Protein AF-A0AB37VAV6-F1 (afdb_monomer_lite)

Sequence (64 aa):
MRNLFAPSLAVARAKGRIGGRRPKLTPEHWAQAGRLIANGVDRKQVAIIYDVAVCTLYKKFPAR

Foldseek 3Di:
DDPPDDDPVVVVVVVVDDDDDDDLDDPVLVVVLVVCVVVVHDLVVSCVVSVHDSVVVCVSPPDD

Structure (mmCIF, N/CA/C/O backbone):
data_AF-A0AB37VAV6-F1
#
_entry.id   AF-A0AB37VAV6-F1
#
loop_
_atom_site.group_PDB
_atom_site.id
_atom_site.type_symbol
_atom_site.label_atom_id
_atom_site.label_alt_id
_atom_site.label_comp_id
_atom_site.label_asym_id
_atom_site.label_entity_id
_atom_site.label_seq_id
_atom_site.pdbx_PDB_ins_code
_atom_site.Cartn_x
_atom_site.Cartn_y
_atom_site.Cartn_z
_atom_site.occupancy
_atom_site.B_iso_or_equiv
_atom_site.auth_seq_id
_atom_site.auth_comp_id
_atom_site.auth_asym_id
_atom_site.auth_atom_id
_atom_site.pdbx_PDB_model_num
ATOM 1 N N . MET A 1 1 ? 14.813 -22.645 -42.671 1.00 42.06 1 MET A N 1
ATOM 2 C CA . MET A 1 1 ? 15.581 -21.477 -42.181 1.00 42.06 1 MET A CA 1
ATOM 3 C C . MET A 1 1 ? 14.923 -20.961 -40.909 1.00 42.06 1 MET A C 1
ATOM 5 O O . MET A 1 1 ? 13.750 -20.627 -40.950 1.00 42.06 1 MET A O 1
ATOM 9 N N . ARG A 1 2 ? 15.617 -21.013 -39.764 1.00 47.09 2 ARG A N 1
ATOM 10 C CA . ARG A 1 2 ? 15.073 -20.633 -38.447 1.00 47.09 2 ARG A C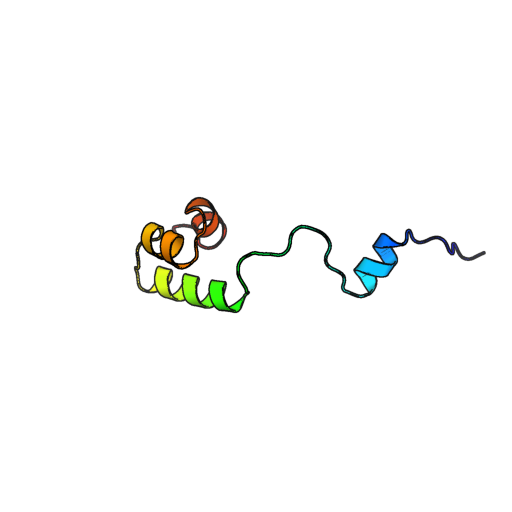A 1
ATOM 11 C C . ARG A 1 2 ? 15.350 -19.145 -38.194 1.00 47.09 2 ARG A C 1
ATOM 13 O O . ARG A 1 2 ? 16.505 -18.740 -38.250 1.00 47.09 2 ARG A O 1
ATOM 20 N N . ASN A 1 3 ? 14.311 -18.354 -37.921 1.00 48.88 3 ASN A N 1
ATOM 21 C CA . ASN A 1 3 ? 14.430 -16.938 -37.551 1.00 48.88 3 ASN A CA 1
ATOM 22 C C . ASN A 1 3 ? 15.204 -16.796 -36.227 1.00 48.88 3 ASN A C 1
ATOM 24 O O . ASN A 1 3 ? 14.661 -17.064 -35.159 1.00 48.88 3 ASN A O 1
ATOM 28 N N . LEU A 1 4 ? 16.472 -16.381 -36.302 1.00 54.66 4 LEU A N 1
ATOM 29 C CA . LEU A 1 4 ? 17.397 -16.234 -35.165 1.00 54.66 4 LEU A CA 1
ATOM 30 C C . LEU A 1 4 ? 17.428 -14.824 -34.545 1.00 54.66 4 LEU A C 1
ATOM 32 O O . LEU A 1 4 ? 18.301 -14.532 -33.736 1.00 54.66 4 LEU A O 1
ATOM 36 N N . PHE A 1 5 ? 16.471 -13.952 -34.862 1.00 58.03 5 PHE A N 1
ATOM 37 C CA . PHE A 1 5 ? 16.433 -12.587 -34.327 1.00 58.03 5 PHE A CA 1
ATOM 38 C C . PHE A 1 5 ? 15.195 -12.365 -33.460 1.00 58.03 5 PHE A C 1
ATOM 40 O O . PHE A 1 5 ? 14.292 -11.607 -33.802 1.00 58.03 5 PHE A O 1
ATOM 47 N N . ALA A 1 6 ? 15.148 -13.028 -32.303 1.00 59.88 6 ALA A N 1
ATOM 48 C CA . ALA A 1 6 ? 14.311 -12.533 -31.219 1.00 59.88 6 ALA A CA 1
ATOM 49 C C . ALA A 1 6 ? 14.978 -11.257 -30.665 1.00 59.88 6 ALA A C 1
ATOM 51 O O . ALA A 1 6 ? 16.163 -11.307 -30.322 1.00 59.88 6 ALA A O 1
ATOM 52 N N . PRO A 1 7 ? 14.276 -10.113 -30.572 1.00 67.81 7 PRO A N 1
ATOM 53 C CA . PRO A 1 7 ? 14.856 -8.888 -30.031 1.00 67.81 7 PRO A CA 1
ATOM 54 C C . PRO A 1 7 ? 15.386 -9.156 -28.617 1.00 67.81 7 PRO A C 1
ATOM 56 O O . PRO A 1 7 ? 14.754 -9.859 -27.827 1.00 67.81 7 PRO A O 1
ATOM 59 N N . SER A 1 8 ? 16.552 -8.603 -28.286 1.00 70.81 8 SER A N 1
ATOM 60 C CA . SER A 1 8 ? 17.300 -8.854 -27.040 1.00 70.81 8 SER A CA 1
ATOM 61 C C . SER A 1 8 ? 16.454 -8.751 -25.759 1.00 70.81 8 SER A C 1
ATOM 63 O O . SER A 1 8 ? 16.684 -9.478 -24.790 1.00 70.81 8 SER A O 1
ATOM 65 N N . LEU A 1 9 ? 15.422 -7.903 -25.765 1.00 67.12 9 LEU A N 1
ATOM 66 C CA . LEU A 1 9 ? 14.478 -7.737 -24.660 1.00 67.12 9 LEU A CA 1
ATOM 67 C C . LEU A 1 9 ? 13.549 -8.949 -24.458 1.00 67.12 9 LEU A C 1
ATOM 69 O O . LEU A 1 9 ? 13.199 -9.262 -23.322 1.00 67.12 9 LEU A O 1
ATOM 73 N N . ALA A 1 10 ? 13.162 -9.645 -25.531 1.00 75.69 10 ALA A N 1
ATOM 74 C CA . ALA A 1 10 ? 12.333 -10.849 -25.460 1.00 75.69 10 ALA A CA 1
ATOM 75 C C . ALA A 1 10 ? 13.115 -12.018 -24.845 1.00 75.69 10 ALA A C 1
ATOM 77 O O . ALA A 1 10 ? 12.614 -12.689 -23.944 1.00 75.69 10 ALA A O 1
ATOM 78 N N . VAL A 1 11 ? 14.381 -12.186 -25.243 1.00 76.44 11 VAL A N 1
ATOM 79 C CA . VAL A 1 11 ? 15.296 -13.169 -24.635 1.00 76.44 11 VAL A CA 1
ATOM 80 C C . VAL A 1 11 ? 15.556 -12.835 -23.160 1.00 76.44 11 VAL A C 1
ATOM 82 O O . VAL A 1 11 ? 15.575 -13.728 -22.316 1.00 76.44 11 VAL A O 1
ATOM 85 N N . ALA A 1 12 ? 15.697 -11.552 -22.812 1.00 76.12 12 ALA A N 1
ATOM 86 C CA . ALA A 1 12 ? 15.868 -11.123 -21.424 1.00 76.12 12 ALA A CA 1
ATOM 87 C C . ALA A 1 12 ? 14.612 -11.360 -20.561 1.00 76.12 12 ALA A C 1
ATOM 89 O O . ALA A 1 12 ? 14.735 -11.804 -19.418 1.00 76.12 12 ALA A O 1
ATOM 90 N N . ARG A 1 13 ? 13.408 -11.112 -21.098 1.00 75.44 13 ARG A N 1
ATOM 91 C CA . ARG A 1 13 ? 12.139 -11.422 -2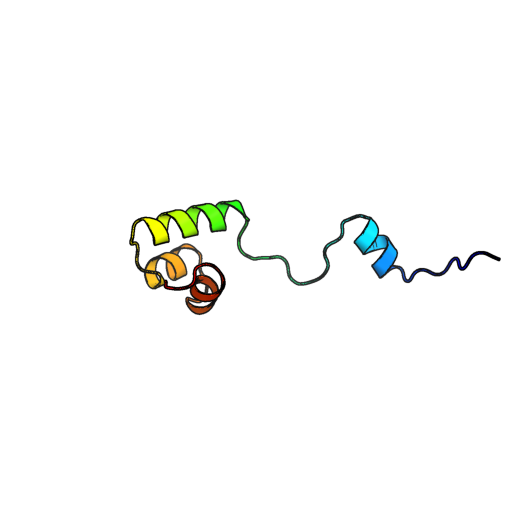0.413 1.00 75.44 13 ARG A CA 1
ATOM 92 C C . ARG A 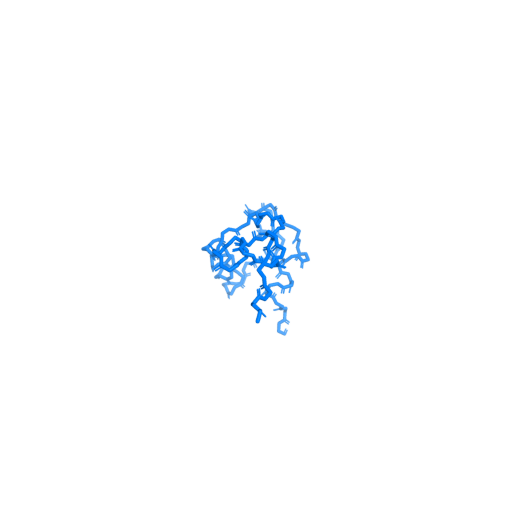1 13 ? 11.951 -12.928 -20.213 1.00 75.44 13 ARG A C 1
ATOM 94 O O . ARG A 1 13 ? 11.543 -13.325 -19.128 1.00 75.44 13 ARG A O 1
ATOM 101 N N . ALA A 1 14 ? 12.320 -13.756 -21.197 1.00 74.06 14 ALA A N 1
ATOM 102 C CA . ALA A 1 14 ? 12.290 -15.219 -21.076 1.00 74.06 14 ALA A CA 1
ATOM 103 C C . ALA A 1 14 ? 13.229 -15.748 -19.973 1.00 74.06 14 ALA A C 1
ATOM 105 O O . ALA A 1 14 ? 12.926 -16.749 -19.335 1.00 74.06 14 ALA A O 1
ATOM 106 N N . LYS A 1 15 ? 14.330 -15.038 -19.689 1.00 77.81 15 LYS A N 1
ATOM 107 C CA . LYS A 1 15 ? 15.245 -15.318 -18.565 1.00 77.81 15 LYS A CA 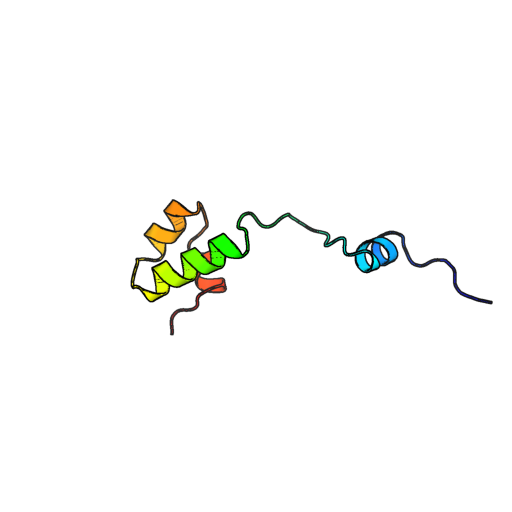1
ATOM 108 C C . LYS A 1 15 ? 14.776 -14.743 -17.215 1.00 77.81 15 LYS A C 1
ATOM 110 O O . LYS A 1 15 ? 15.558 -14.693 -16.271 1.00 77.81 15 LYS A O 1
ATOM 115 N N . GLY A 1 16 ? 13.530 -14.274 -17.112 1.00 74.62 16 GLY A N 1
ATOM 116 C CA . GLY A 1 16 ? 12.940 -13.789 -15.858 1.00 74.62 16 GLY A CA 1
ATOM 117 C C . GLY A 1 16 ? 13.219 -12.318 -15.534 1.00 74.62 16 GLY A C 1
ATOM 118 O O . GLY A 1 16 ? 12.867 -11.848 -14.451 1.00 74.62 16 GLY A O 1
ATOM 119 N N . ARG A 1 17 ? 13.819 -11.544 -16.451 1.00 74.88 17 ARG A N 1
ATOM 120 C CA . ARG A 1 17 ? 14.006 -10.103 -16.239 1.00 74.88 17 ARG A CA 1
ATOM 121 C C . ARG A 1 17 ? 12.678 -9.373 -16.436 1.00 74.88 17 ARG A C 1
ATOM 123 O O . ARG A 1 17 ? 12.270 -9.073 -17.559 1.00 74.88 17 ARG A O 1
ATOM 130 N N . ILE A 1 18 ? 12.038 -9.033 -15.325 1.00 75.94 18 ILE A N 1
ATOM 131 C CA . ILE A 1 18 ? 10.876 -8.145 -15.305 1.00 75.94 18 ILE A CA 1
ATOM 132 C C . ILE A 1 18 ? 11.393 -6.713 -15.514 1.00 75.94 18 ILE A C 1
ATOM 134 O O . ILE A 1 18 ? 12.121 -6.169 -14.685 1.00 75.94 18 ILE A O 1
ATOM 138 N N . GLY A 1 19 ? 11.099 -6.130 -16.679 1.00 81.06 19 GLY A N 1
ATOM 139 C CA . GLY A 1 19 ? 11.414 -4.728 -16.973 1.00 81.06 19 GLY A CA 1
ATOM 140 C C . GLY A 1 19 ? 10.504 -3.753 -16.214 1.00 81.06 19 GLY A C 1
ATOM 141 O O . GLY A 1 19 ? 9.507 -4.157 -15.625 1.00 81.06 19 GLY A O 1
ATOM 142 N N . GLY A 1 20 ? 10.818 -2.457 -16.273 1.00 86.25 20 GLY A N 1
ATOM 143 C CA . GLY A 1 20 ? 10.028 -1.397 -15.635 1.00 86.25 20 GLY A CA 1
ATOM 144 C C . GLY A 1 20 ? 10.600 -0.910 -14.302 1.00 86.25 20 GLY A C 1
ATOM 145 O O . GLY A 1 20 ? 11.715 -1.258 -13.909 1.00 86.25 20 GLY A O 1
ATOM 146 N N . ARG A 1 21 ? 9.841 -0.046 -13.620 1.00 83.50 21 ARG A N 1
ATOM 147 C CA . ARG A 1 21 ? 10.237 0.528 -12.329 1.00 83.50 21 ARG A CA 1
ATOM 148 C C . ARG A 1 21 ? 10.122 -0.532 -11.236 1.00 83.50 21 ARG A C 1
ATOM 150 O O . ARG A 1 21 ? 9.080 -1.169 -11.102 1.00 83.50 21 ARG A O 1
ATOM 157 N N . ARG A 1 22 ? 11.177 -0.686 -10.430 1.00 85.69 22 ARG A N 1
ATOM 158 C CA . ARG A 1 22 ? 11.159 -1.591 -9.273 1.00 85.69 22 ARG A CA 1
ATOM 159 C C . ARG A 1 22 ? 10.031 -1.185 -8.308 1.00 85.69 22 ARG A C 1
ATOM 161 O O . ARG A 1 22 ? 9.934 0.003 -7.985 1.00 85.69 22 ARG A O 1
ATOM 168 N N . PRO A 1 23 ? 9.182 -2.126 -7.855 1.00 87.56 23 PRO A N 1
ATOM 169 C CA . PRO A 1 23 ? 8.182 -1.846 -6.832 1.00 87.56 23 PRO A CA 1
ATOM 170 C C . PRO A 1 23 ? 8.844 -1.329 -5.552 1.00 87.56 23 PRO A C 1
ATOM 172 O O . PRO A 1 23 ? 9.863 -1.865 -5.129 1.00 87.56 23 PRO A O 1
ATOM 175 N N . LYS A 1 24 ? 8.257 -0.299 -4.930 1.00 86.25 24 LYS A N 1
ATOM 176 C CA . LYS A 1 24 ? 8.759 0.253 -3.660 1.00 86.25 24 LYS A CA 1
ATOM 177 C C . LYS A 1 24 ? 8.529 -0.701 -2.481 1.00 86.25 24 LYS A C 1
ATOM 179 O O . LYS A 1 24 ? 9.341 -0.750 -1.570 1.00 86.25 24 LYS A O 1
ATOM 184 N N . LEU A 1 25 ? 7.425 -1.450 -2.502 1.00 89.00 25 LEU A N 1
ATOM 185 C CA . LEU A 1 25 ? 7.058 -2.398 -1.448 1.00 89.00 25 LEU A CA 1
ATOM 186 C C . LEU A 1 25 ? 7.312 -3.834 -1.900 1.00 89.00 25 LEU A C 1
ATOM 188 O O . LEU A 1 25 ? 6.937 -4.207 -3.017 1.00 89.00 25 LEU A O 1
ATOM 192 N N . THR A 1 26 ? 7.883 -4.636 -1.000 1.00 91.56 26 THR A N 1
ATOM 193 C CA . THR A 1 26 ? 8.008 -6.086 -1.166 1.00 91.56 26 THR A CA 1
ATOM 194 C C . THR A 1 26 ? 6.642 -6.767 -1.004 1.00 91.56 26 THR A C 1
ATOM 196 O O . THR A 1 26 ? 5.724 -6.193 -0.407 1.00 91.56 26 THR A O 1
ATOM 199 N N . PRO A 1 27 ? 6.468 -7.997 -1.520 1.00 90.44 27 PRO A N 1
ATOM 200 C CA . PRO A 1 27 ? 5.241 -8.769 -1.315 1.00 90.44 27 PRO A CA 1
ATOM 201 C C . PRO A 1 27 ? 4.893 -8.978 0.167 1.00 90.44 27 PRO A C 1
ATOM 203 O O . PRO A 1 27 ? 3.720 -8.972 0.532 1.00 90.44 27 PRO A O 1
ATOM 206 N N . GLU A 1 28 ? 5.898 -9.102 1.033 1.00 92.62 28 GLU A N 1
ATOM 207 C CA . GLU A 1 28 ? 5.707 -9.276 2.477 1.00 92.62 28 GLU A CA 1
ATOM 208 C C . GLU A 1 28 ? 5.156 -8.003 3.124 1.00 92.62 28 GLU A C 1
ATOM 210 O O . GLU A 1 28 ? 4.218 -8.073 3.920 1.00 92.62 28 GLU A O 1
ATOM 215 N N . HIS A 1 29 ? 5.663 -6.829 2.724 1.00 93.19 29 HIS A N 1
ATOM 216 C CA . HIS A 1 29 ? 5.119 -5.545 3.172 1.00 93.19 29 HIS A CA 1
ATOM 217 C C . HIS A 1 29 ? 3.655 -5.388 2.754 1.00 93.19 29 HIS A C 1
ATOM 219 O O . HIS A 1 29 ? 2.839 -4.909 3.538 1.00 93.19 29 HIS A O 1
ATOM 225 N N . TRP A 1 30 ? 3.292 -5.849 1.552 1.00 93.19 30 TRP A N 1
ATOM 226 C CA . TRP A 1 30 ? 1.893 -5.878 1.124 1.00 93.19 30 TRP A CA 1
ATOM 227 C C . TRP A 1 30 ? 1.042 -6.803 1.991 1.00 93.19 30 TRP A C 1
ATOM 229 O O . TRP A 1 30 ? -0.056 -6.416 2.388 1.00 93.19 30 TRP A O 1
ATOM 239 N N . ALA A 1 31 ? 1.540 -7.994 2.326 1.00 93.88 31 ALA A N 1
ATOM 240 C CA . ALA A 1 31 ? 0.825 -8.915 3.202 1.00 93.88 31 ALA A CA 1
ATOM 241 C C . ALA A 1 31 ? 0.599 -8.310 4.597 1.00 93.88 31 ALA A C 1
ATOM 243 O O . ALA A 1 31 ? -0.498 -8.416 5.143 1.00 93.88 31 ALA A O 1
ATOM 244 N N . GLN A 1 32 ? 1.603 -7.634 5.158 1.00 94.25 32 GLN A N 1
ATOM 245 C CA . GLN A 1 32 ? 1.486 -6.963 6.451 1.00 94.25 32 GLN A CA 1
ATOM 246 C C . GLN A 1 32 ? 0.517 -5.772 6.399 1.00 94.25 32 GLN A C 1
ATOM 248 O O . GLN A 1 32 ? -0.367 -5.676 7.251 1.00 94.25 32 GLN A O 1
ATOM 253 N N . ALA A 1 33 ? 0.614 -4.916 5.379 1.00 93.00 33 ALA A N 1
ATOM 254 C CA . ALA A 1 33 ? -0.311 -3.800 5.179 1.00 93.00 33 ALA A CA 1
ATOM 255 C C . ALA A 1 33 ? -1.766 -4.282 5.050 1.00 93.00 33 ALA A C 1
ATOM 257 O O . ALA A 1 33 ? -2.672 -3.687 5.634 1.00 93.00 33 ALA A O 1
ATOM 258 N N . GLY A 1 34 ? -1.987 -5.399 4.350 1.00 92.25 34 GLY A N 1
ATOM 259 C CA . GLY A 1 34 ? -3.301 -6.033 4.241 1.00 92.25 34 GLY A CA 1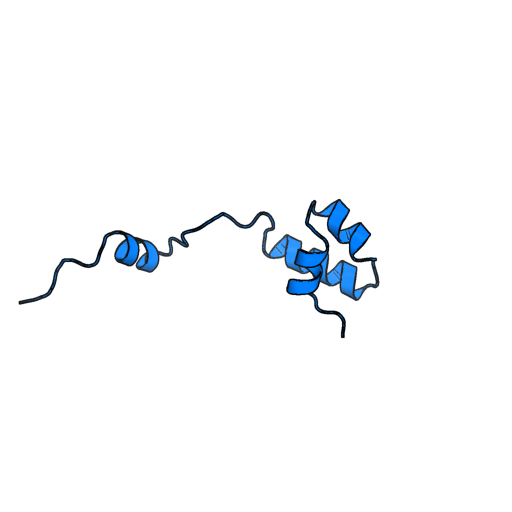
ATOM 260 C C . GLY A 1 34 ? -3.854 -6.497 5.590 1.00 92.25 34 GLY A C 1
ATOM 261 O O . GLY A 1 34 ? -5.026 -6.263 5.874 1.00 92.25 34 GLY A O 1
ATOM 262 N N . ARG A 1 35 ? -3.012 -7.082 6.455 1.00 94.19 35 ARG A N 1
ATOM 263 C CA . ARG A 1 35 ? -3.413 -7.478 7.820 1.00 94.19 35 ARG A CA 1
ATOM 264 C C . ARG A 1 35 ? -3.804 -6.272 8.672 1.00 94.19 35 ARG A C 1
ATOM 266 O O . ARG A 1 35 ? -4.809 -6.334 9.367 1.00 94.19 35 ARG A O 1
ATOM 273 N N . LEU A 1 36 ? -3.055 -5.170 8.593 1.00 93.69 36 LEU A N 1
ATOM 274 C CA . LEU A 1 36 ? -3.386 -3.939 9.322 1.00 93.69 36 LEU A CA 1
ATOM 275 C C . LEU A 1 36 ? -4.753 -3.388 8.896 1.00 93.69 36 LEU A C 1
ATOM 277 O O . LEU A 1 36 ? -5.583 -3.076 9.745 1.00 93.69 36 LEU A O 1
ATOM 281 N N . ILE A 1 37 ? -5.015 -3.338 7.588 1.00 91.69 37 ILE A N 1
ATOM 282 C CA . ILE A 1 37 ? -6.303 -2.876 7.056 1.00 91.69 37 ILE A CA 1
ATOM 283 C C . ILE A 1 37 ? -7.442 -3.824 7.464 1.00 91.69 37 ILE A C 1
ATOM 285 O O . ILE A 1 37 ? -8.520 -3.355 7.822 1.00 91.69 37 ILE A O 1
ATOM 289 N N . ALA A 1 38 ? -7.212 -5.141 7.446 1.00 91.06 38 ALA A N 1
ATOM 290 C CA . ALA A 1 38 ? -8.200 -6.135 7.873 1.00 91.06 38 ALA A CA 1
ATOM 291 C C . ALA A 1 38 ? -8.527 -6.037 9.372 1.00 91.06 38 ALA A C 1
ATOM 293 O O . ALA A 1 38 ? -9.675 -6.232 9.757 1.00 91.06 38 ALA A O 1
ATOM 294 N N . ASN A 1 39 ? -7.547 -5.664 10.198 1.00 93.38 39 ASN A N 1
ATOM 295 C CA . ASN A 1 39 ? -7.730 -5.393 11.625 1.00 93.38 39 ASN A CA 1
ATOM 296 C C . ASN A 1 39 ? -8.428 -4.047 11.906 1.00 93.38 39 ASN A C 1
ATOM 298 O O . ASN A 1 39 ? -8.616 -3.695 13.067 1.00 93.38 39 ASN A O 1
ATOM 302 N N . GLY A 1 40 ? -8.795 -3.280 10.873 1.00 90.88 40 GLY A N 1
ATOM 303 C CA . GLY A 1 40 ? -9.512 -2.010 11.013 1.00 90.88 40 GLY A CA 1
ATOM 304 C C . GLY A 1 40 ? -8.621 -0.776 11.172 1.00 90.88 40 GLY A C 1
ATOM 305 O O . GLY A 1 40 ? -9.133 0.295 11.491 1.00 90.88 40 GLY A O 1
ATOM 306 N N . VAL A 1 41 ? -7.308 -0.882 10.935 1.00 92.88 41 VAL A N 1
ATOM 307 C CA . VAL A 1 41 ? -6.411 0.287 10.935 1.00 92.88 41 VAL A CA 1
ATOM 308 C C . VAL A 1 41 ? -6.758 1.213 9.769 1.00 92.88 41 VAL A C 1
ATOM 310 O O . VAL A 1 41 ? -6.984 0.765 8.639 1.00 92.88 41 VAL A O 1
ATOM 313 N N . ASP A 1 42 ? -6.762 2.522 10.029 1.00 93.06 42 ASP A N 1
ATOM 314 C CA . ASP A 1 42 ? -7.072 3.516 9.009 1.00 93.06 42 ASP A CA 1
ATOM 315 C C . ASP A 1 42 ? -6.047 3.501 7.862 1.00 93.06 42 ASP A C 1
ATOM 317 O O . ASP A 1 42 ? -4.826 3.473 8.053 1.00 93.06 42 ASP A O 1
ATOM 321 N N . ARG A 1 43 ? -6.552 3.573 6.627 1.00 93.12 43 ARG A N 1
ATOM 322 C CA . ARG A 1 43 ? -5.718 3.513 5.417 1.00 93.12 43 ARG A CA 1
ATOM 323 C C . ARG A 1 43 ? -4.756 4.701 5.312 1.00 93.12 43 ARG A C 1
ATOM 325 O O . ARG A 1 43 ? -3.708 4.547 4.688 1.00 93.12 43 ARG A O 1
ATOM 332 N N . LYS A 1 44 ? -5.048 5.862 5.912 1.00 93.50 44 LYS A N 1
ATOM 333 C CA . LYS A 1 44 ? -4.106 6.996 5.943 1.00 93.50 44 LYS A CA 1
ATOM 334 C C . LYS A 1 44 ? -2.927 6.705 6.867 1.00 93.50 44 LYS A C 1
ATOM 336 O O . LYS A 1 44 ? -1.800 7.028 6.509 1.00 93.50 44 LYS A O 1
ATOM 341 N N . GLN A 1 45 ? -3.156 6.044 8.002 1.00 94.38 45 GLN A N 1
ATOM 342 C CA . GLN A 1 45 ? -2.067 5.635 8.897 1.00 94.38 45 GLN A CA 1
ATOM 343 C C . GLN A 1 45 ? -1.154 4.610 8.219 1.00 94.38 45 GLN A C 1
ATOM 345 O O . GLN A 1 45 ? 0.062 4.783 8.197 1.00 94.38 45 GLN A O 1
ATOM 350 N N . VAL A 1 46 ? -1.736 3.596 7.573 1.00 93.88 46 VAL A N 1
ATOM 351 C CA . VAL A 1 46 ? -0.969 2.603 6.801 1.00 93.88 46 VAL A CA 1
ATOM 352 C C . VAL A 1 46 ? -0.187 3.269 5.660 1.00 93.88 46 VAL A C 1
ATOM 354 O O . VAL A 1 46 ? 0.961 2.910 5.405 1.00 93.88 46 VAL A O 1
ATOM 357 N N . ALA A 1 47 ? -0.769 4.271 4.996 1.00 94.50 47 ALA A N 1
ATOM 358 C CA . ALA A 1 47 ? -0.105 5.033 3.940 1.00 94.50 47 ALA A CA 1
ATOM 359 C C . ALA A 1 47 ? 1.139 5.781 4.441 1.00 94.50 47 ALA A C 1
ATOM 361 O O . ALA A 1 47 ? 2.163 5.762 3.761 1.00 94.50 47 ALA A O 1
ATOM 362 N N . ILE A 1 48 ? 1.069 6.382 5.631 1.00 94.94 48 ILE A N 1
ATOM 363 C CA . ILE A 1 48 ? 2.205 7.069 6.259 1.00 94.94 48 ILE A CA 1
ATOM 364 C C . ILE A 1 48 ? 3.302 6.065 6.633 1.00 94.94 48 ILE A C 1
ATOM 366 O O . ILE A 1 48 ? 4.462 6.288 6.301 1.00 94.94 48 ILE A O 1
ATOM 370 N N . ILE A 1 49 ? 2.942 4.935 7.255 1.00 93.38 49 ILE A N 1
ATOM 371 C CA . ILE A 1 49 ? 3.902 3.906 7.702 1.00 93.38 49 ILE A CA 1
ATOM 372 C C . ILE A 1 49 ? 4.739 3.368 6.536 1.00 93.38 49 ILE A C 1
ATOM 374 O O . ILE A 1 49 ? 5.952 3.217 6.654 1.00 93.38 49 ILE A O 1
ATOM 378 N N . TYR A 1 50 ? 4.095 3.076 5.405 1.00 92.50 50 TYR A N 1
ATOM 379 C CA . TYR A 1 50 ? 4.773 2.519 4.233 1.00 92.50 50 TYR A CA 1
ATOM 380 C C . TYR A 1 50 ? 5.229 3.578 3.221 1.00 92.50 50 TYR A C 1
ATOM 382 O O . TYR A 1 50 ? 5.761 3.222 2.166 1.00 92.50 50 TYR A O 1
ATOM 390 N N . ASP A 1 51 ? 5.016 4.861 3.526 1.00 93.19 51 ASP A N 1
ATOM 391 C CA . ASP A 1 51 ? 5.295 5.997 2.646 1.00 93.19 51 ASP A CA 1
ATOM 392 C C . ASP A 1 51 ? 4.736 5.776 1.222 1.00 93.19 51 ASP A C 1
ATOM 394 O O . ASP A 1 51 ? 5.444 5.803 0.203 1.00 93.19 51 ASP A O 1
ATOM 398 N N . VAL A 1 52 ? 3.440 5.458 1.156 1.00 92.44 52 VAL A N 1
ATOM 399 C CA . VAL A 1 52 ? 2.688 5.241 -0.088 1.00 92.44 52 VAL A CA 1
ATOM 400 C C . VAL A 1 52 ? 1.477 6.151 -0.155 1.00 92.44 52 VAL A C 1
ATOM 402 O O . VAL A 1 52 ? 0.848 6.464 0.846 1.00 92.44 52 VAL A O 1
ATOM 405 N N . ALA A 1 53 ? 1.074 6.527 -1.367 1.00 93.00 53 ALA A N 1
ATOM 406 C CA . ALA A 1 53 ? -0.173 7.254 -1.543 1.00 93.00 53 ALA A CA 1
ATOM 407 C C . ALA A 1 53 ? -1.381 6.380 -1.158 1.00 93.00 53 ALA A C 1
ATOM 409 O O . ALA A 1 53 ? -1.451 5.207 -1.539 1.00 93.00 53 ALA A O 1
ATOM 410 N N . VAL A 1 54 ? -2.379 6.977 -0.498 1.00 93.00 54 VAL A N 1
ATOM 411 C CA . VAL A 1 54 ? -3.629 6.310 -0.076 1.00 93.00 54 VAL A CA 1
ATOM 412 C C . VAL A 1 54 ? -4.363 5.666 -1.262 1.00 93.00 54 VAL A C 1
ATOM 414 O O . VAL A 1 54 ? -4.913 4.573 -1.145 1.00 93.00 54 VAL A O 1
ATOM 417 N N . CYS A 1 55 ? -4.306 6.280 -2.447 1.00 93.50 55 CYS A N 1
ATOM 418 C CA . CYS A 1 55 ? -4.867 5.709 -3.674 1.00 93.50 55 CYS A CA 1
ATOM 419 C C . CYS A 1 55 ? -4.202 4.379 -4.078 1.00 93.50 55 CYS A C 1
ATOM 421 O O . CYS A 1 55 ? -4.862 3.504 -4.636 1.00 93.50 55 CYS A O 1
ATOM 423 N N . THR A 1 56 ? -2.919 4.184 -3.754 1.00 93.31 56 THR A N 1
ATOM 424 C CA . THR A 1 56 ? -2.213 2.909 -3.968 1.00 93.31 56 THR A CA 1
ATOM 425 C C . THR A 1 56 ? -2.785 1.817 -3.072 1.00 93.31 56 THR A C 1
ATOM 427 O O . THR A 1 56 ? -2.968 0.689 -3.530 1.00 93.31 56 THR A O 1
ATOM 430 N N . LEU A 1 57 ? -3.114 2.153 -1.820 1.00 92.62 57 LEU A N 1
ATOM 431 C CA . LEU A 1 57 ? -3.754 1.214 -0.901 1.00 92.62 57 LEU A CA 1
ATOM 432 C C . LEU A 1 57 ? -5.155 0.844 -1.376 1.00 92.62 57 LEU A C 1
ATOM 434 O O . LEU A 1 57 ? -5.466 -0.337 -1.398 1.00 92.62 57 LEU A O 1
ATOM 438 N N . TYR A 1 58 ? -5.962 1.800 -1.844 1.00 93.56 58 TYR A N 1
ATOM 439 C CA . TYR A 1 58 ? -7.284 1.488 -2.406 1.00 93.56 58 TYR A CA 1
ATOM 440 C C . TYR A 1 58 ? -7.220 0.604 -3.658 1.00 93.56 58 TYR A C 1
ATOM 442 O O . TYR A 1 58 ? -8.053 -0.282 -3.817 1.00 93.56 58 TYR A O 1
ATOM 450 N N . LYS A 1 59 ? -6.209 0.780 -4.522 1.00 91.19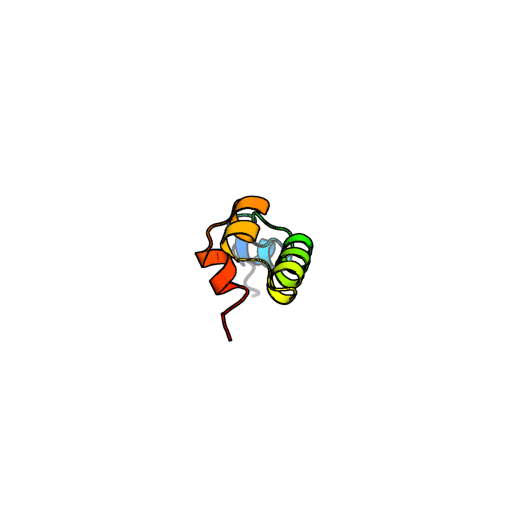 59 LYS A N 1
ATOM 451 C CA . LYS A 1 59 ? -5.995 -0.096 -5.690 1.00 91.19 59 LYS A CA 1
ATOM 452 C C . LYS A 1 59 ? -5.670 -1.542 -5.310 1.00 91.19 59 LYS A C 1
ATOM 454 O O . LYS A 1 59 ? -5.960 -2.448 -6.083 1.00 91.19 59 LYS A O 1
ATOM 459 N N . LYS A 1 60 ? -5.006 -1.755 -4.171 1.00 90.56 60 LYS A N 1
ATOM 460 C CA . LYS A 1 60 ? -4.611 -3.089 -3.694 1.00 90.56 60 LYS A CA 1
ATOM 461 C C . LYS A 1 60 ? -5.636 -3.718 -2.754 1.00 90.56 60 LYS A C 1
ATOM 463 O O . LYS A 1 60 ? -5.824 -4.927 -2.798 1.00 90.56 60 LYS A O 1
ATOM 468 N N . PHE A 1 61 ? -6.295 -2.898 -1.947 1.00 90.00 61 PHE A N 1
ATOM 469 C CA . PHE A 1 61 ? -7.260 -3.278 -0.922 1.00 90.00 61 PHE A CA 1
ATOM 470 C C . PHE A 1 61 ? -8.524 -2.421 -1.078 1.00 90.00 61 PHE A C 1
ATOM 472 O O . PHE A 1 61 ? -8.705 -1.448 -0.325 1.00 90.00 61 PHE A O 1
ATOM 479 N N . PRO A 1 62 ? -9.382 -2.741 -2.066 1.00 87.38 62 PRO A N 1
ATOM 480 C CA . PRO A 1 62 ? -10.618 -2.001 -2.285 1.00 87.38 62 PRO A CA 1
ATOM 481 C C . PRO A 1 62 ? -11.486 -2.019 -1.022 1.00 87.38 62 PRO A C 1
ATOM 483 O O . PRO A 1 62 ? -11.439 -2.963 -0.228 1.00 87.38 62 PRO A O 1
ATOM 486 N N . ALA A 1 63 ? -12.239 -0.940 -0.806 1.00 83.19 63 ALA A N 1
ATOM 487 C CA . ALA A 1 63 ? -13.304 -0.954 0.188 1.00 83.19 63 ALA A CA 1
ATOM 488 C C . ALA A 1 63 ? -14.381 -1.924 -0.315 1.00 83.19 63 ALA A C 1
ATOM 490 O O . ALA A 1 63 ? -14.711 -1.902 -1.502 1.00 83.19 63 ALA A O 1
ATOM 491 N N . ARG A 1 64 ? -14.829 -2.820 0.565 1.00 68.81 64 ARG A N 1
ATOM 492 C CA . ARG A 1 64 ? -15.997 -3.658 0.300 1.00 68.81 64 ARG A CA 1
ATOM 493 C C . ARG A 1 64 ? -17.260 -2.815 0.331 1.00 68.81 64 ARG A C 1
ATOM 495 O O . ARG A 1 64 ? -17.261 -1.830 1.103 1.00 68.81 64 ARG A O 1
#

Radius of gyration: 18.41 Å; chains: 1; bounding box: 33×29×54 Å

Organism: Enterobacter cloacae (NCBI:txid550)

InterPro domains:
  IPR006120 Resolvase, HTH domain [PF02796] (20-63)
  IPR009057 Homedomain-like superfamily [SSF46689] (20-63)

Secondary structure (DSSP, 8-state):
-------HHHHHHHTT---SPPPSS-HHHHHHHHHHHHTT--HHHHHHHTT--HHHHHHHS---

pLDDT: mean 84.03, std 13.1, range [42.06, 94.94]